Protein AF-A0A848ZM15-F1 (afdb_monomer)

Mean predicted aligned error: 11.1 Å

Nearest PDB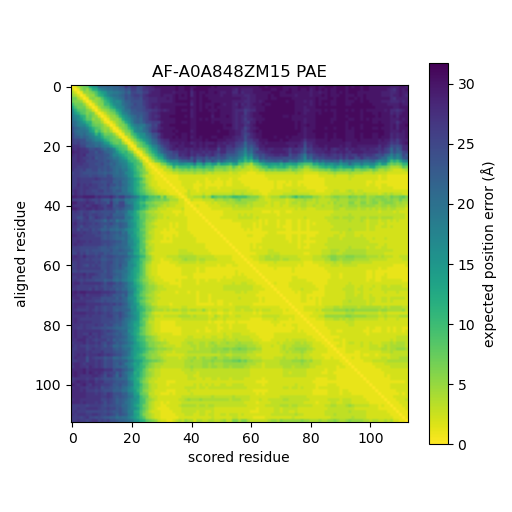 structures (foldseek):
  3tov-assembly2_B  TM=8.675E-01  e=1.131E-04  Veillonella parvula DSM 2008
  2h1h-assembly2_B  TM=7.058E-01  e=2.496E-03  Escherichia coli RS218
  1psw-assembly1_A  TM=7.578E-01  e=4.276E-03  Escherichia coli
  7wg5-assembly1_a  TM=7.656E-01  e=1.978E-01  Arabidopsis thaliana
  7w1b-assembly1_A  TM=4.787E-01  e=3.680E-02  Calotropis gigantea

pLDDT: mean 84.07, std 22.32, range [34.38, 98.62]

Sequence (113 aa):
MVKEHLQDRSAERTLETTHGHLTSKSTPPPHILVIRLSAMGDVAMTIPVLSALVAQHPGIRITVLTRAFFKPLFYGLDNVSVYEADVKNAHKGLRGLWKLYKELKTLNIDMVA

Solvent-accessible surface area (backbone atoms only — not comparable to full-atom values): 7083 Å² total; per-residue (Å²): 141,80,82,90,83,80,88,83,82,91,82,75,98,73,77,91,70,87,80,72,83,75,70,74,78,73,73,75,62,56,26,35,36,36,69,46,81,73,58,69,68,64,53,59,62,44,47,66,55,52,48,56,48,34,71,76,37,76,65,44,36,36,37,35,38,23,43,64,88,56,48,75,79,46,76,89,40,73,58,48,44,74,43,68,50,45,59,85,59,79,29,34,62,72,70,12,43,53,50,49,50,57,59,55,62,72,66,66,64,76,44,80,86

Radius of gyration: 27.73 Å; Cα contacts (8 Å, |Δi|>4): 124; chains: 1; bounding box: 85×41×61 Å

Structure (mmCIF, N/CA/C/O backbone):
data_AF-A0A848ZM15-F1
#
_entry.id   AF-A0A848ZM15-F1
#
loop_
_atom_site.group_PDB
_atom_site.id
_atom_site.type_symbol
_atom_site.label_atom_id
_atom_site.label_alt_id
_atom_site.label_comp_id
_atom_site.label_asym_id
_atom_site.label_entity_id
_atom_site.label_seq_id
_atom_site.pdbx_PDB_ins_code
_atom_site.Cartn_x
_atom_site.Cartn_y
_atom_site.Cartn_z
_atom_site.occupancy
_atom_site.B_iso_or_equiv
_atom_site.auth_seq_id
_atom_site.auth_comp_id
_atom_site.auth_asym_id
_atom_site.auth_atom_id
_atom_site.pdbx_PDB_model_num
ATOM 1 N N . MET A 1 1 ? -69.131 9.335 45.176 1.00 38.88 1 MET A N 1
ATOM 2 C CA . MET A 1 1 ? -68.553 8.418 46.184 1.00 38.88 1 MET A CA 1
ATOM 3 C C . MET A 1 1 ? -67.195 7.998 45.626 1.00 38.88 1 MET A C 1
ATOM 5 O O . MET A 1 1 ? -67.208 7.299 44.634 1.00 38.88 1 MET A O 1
ATOM 9 N N . VAL A 1 2 ? -66.011 8.459 46.037 1.00 38.47 2 VAL A N 1
ATOM 10 C CA . VAL A 1 2 ? -65.488 9.213 47.193 1.00 38.47 2 VAL A CA 1
ATOM 11 C C . VAL A 1 2 ? -64.095 9.756 46.765 1.00 38.47 2 VAL A C 1
ATOM 13 O O . VAL A 1 2 ? -63.342 8.966 46.212 1.00 38.47 2 VAL A O 1
ATOM 16 N N . LYS A 1 3 ? -63.805 11.046 47.064 1.00 35.62 3 LYS A N 1
ATOM 17 C CA . LYS A 1 3 ? -62.500 11.772 47.240 1.00 35.62 3 LYS A CA 1
ATOM 18 C C . LYS A 1 3 ? -61.467 11.732 46.091 1.00 35.62 3 LYS A C 1
ATOM 20 O O . LYS A 1 3 ? -61.059 10.662 45.683 1.00 35.62 3 LYS A O 1
ATOM 25 N N . GLU A 1 4 ? -60.923 12.808 45.514 1.00 40.25 4 GLU A N 1
ATOM 26 C CA . GLU A 1 4 ? -60.580 14.180 45.947 1.00 40.25 4 GLU A CA 1
ATOM 27 C C . GLU A 1 4 ? -59.650 14.271 47.175 1.00 40.25 4 GLU A C 1
ATOM 29 O O . GLU A 1 4 ? -60.121 14.261 48.312 1.00 40.25 4 GLU A O 1
ATOM 34 N N . HIS A 1 5 ? -58.335 14.416 46.942 1.00 37.41 5 HIS A N 1
ATOM 35 C CA . HIS A 1 5 ? -57.478 15.306 47.739 1.00 37.41 5 HIS A CA 1
ATOM 36 C C . HIS A 1 5 ? -56.149 15.654 47.036 1.00 37.41 5 HIS A C 1
ATOM 38 O O . HIS A 1 5 ? -55.280 14.802 46.888 1.00 37.41 5 HIS A O 1
ATOM 44 N N . LEU A 1 6 ? -56.053 16.944 46.676 1.00 42.69 6 LEU A N 1
ATOM 45 C CA . LEU A 1 6 ? -54.879 17.834 46.717 1.00 42.69 6 LEU A CA 1
ATOM 46 C C . LEU A 1 6 ? -53.673 17.461 45.832 1.00 42.69 6 LEU A C 1
ATOM 48 O O . LEU A 1 6 ? -52.923 16.543 46.126 1.00 42.69 6 LEU A O 1
ATOM 52 N N . GLN A 1 7 ? -53.463 18.098 44.672 1.00 47.19 7 GLN A N 1
ATOM 53 C CA . GLN A 1 7 ? -52.919 19.464 44.528 1.00 47.19 7 GLN A CA 1
ATOM 54 C C . GLN A 1 7 ? -51.804 19.782 45.533 1.00 47.19 7 GLN A C 1
ATOM 56 O O . GLN A 1 7 ? -52.091 20.090 46.681 1.00 47.19 7 GLN A O 1
ATOM 61 N N . ASP A 1 8 ? -50.572 19.901 45.038 1.00 39.50 8 ASP A N 1
ATOM 62 C CA . ASP A 1 8 ? -49.958 21.223 45.092 1.00 39.50 8 ASP A CA 1
ATOM 63 C C . ASP A 1 8 ? -49.133 21.499 43.832 1.00 39.50 8 ASP A C 1
ATOM 65 O O . ASP A 1 8 ? -48.348 20.679 43.354 1.00 39.50 8 ASP A O 1
ATOM 69 N N . ARG A 1 9 ? -49.403 22.662 43.249 1.00 53.19 9 ARG A N 1
ATOM 70 C CA . ARG A 1 9 ? -48.636 23.252 42.160 1.00 53.19 9 ARG A CA 1
ATOM 71 C C . ARG A 1 9 ? -47.431 23.933 42.803 1.00 53.19 9 ARG A C 1
ATOM 73 O O . ARG A 1 9 ? -47.528 24.444 43.905 1.00 53.19 9 ARG A O 1
ATOM 80 N N . SER A 1 10 ? -46.400 24.192 42.011 1.00 42.47 10 SER A N 1
ATOM 81 C CA . SER A 1 10 ? -45.472 25.301 42.287 1.00 42.47 10 SER A CA 1
ATOM 82 C C . SER A 1 10 ? -44.392 25.013 43.336 1.00 42.47 10 SER A C 1
ATOM 84 O O . SER A 1 10 ? -44.260 25.724 44.323 1.00 42.47 10 SER A O 1
ATOM 86 N N . ALA A 1 11 ? -43.504 24.070 43.048 1.00 41.25 11 ALA A N 1
ATOM 87 C CA . ALA A 1 11 ? -42.122 24.210 43.487 1.00 41.25 11 ALA A CA 1
ATOM 88 C C . ALA A 1 11 ? -41.205 23.641 42.401 1.00 41.25 11 ALA A C 1
ATOM 90 O O . ALA A 1 11 ? -41.428 22.545 41.906 1.00 41.25 11 ALA A O 1
ATOM 91 N N . GLU A 1 12 ? -40.205 24.428 42.013 1.00 37.62 12 GLU A N 1
ATOM 92 C CA . GLU A 1 12 ? -39.024 23.979 41.260 1.00 37.62 12 GLU A CA 1
ATOM 93 C C . GLU A 1 12 ? -39.166 23.857 39.740 1.00 37.62 12 GLU A C 1
ATOM 95 O O . GLU A 1 12 ? -38.608 23.004 39.055 1.00 37.62 12 GLU A O 1
ATOM 100 N N . ARG A 1 13 ? -39.733 24.921 39.178 1.00 41.34 13 ARG A N 1
ATOM 101 C CA . ARG A 1 13 ? -39.166 25.546 37.981 1.00 41.34 13 ARG A CA 1
ATOM 102 C C . ARG A 1 13 ? -37.794 26.152 38.327 1.00 41.34 13 ARG A C 1
ATOM 104 O O . ARG A 1 13 ? -37.698 27.365 38.411 1.00 41.34 13 ARG A O 1
ATOM 111 N N . THR A 1 14 ? -36.771 25.340 38.603 1.00 41.81 14 THR A N 1
ATOM 112 C CA . THR A 1 14 ? -35.338 25.720 38.631 1.00 41.81 14 THR A CA 1
ATOM 113 C C . THR A 1 14 ? -34.498 24.448 38.732 1.00 41.81 14 THR A C 1
ATOM 115 O O . THR A 1 14 ? -34.109 24.082 39.824 1.00 41.81 14 THR A O 1
ATOM 118 N N . LEU A 1 15 ? -34.225 23.776 37.612 1.00 37.78 15 LEU A N 1
ATOM 119 C CA . LEU A 1 15 ? -32.983 23.021 37.394 1.00 37.78 15 LEU A CA 1
ATOM 120 C C . LEU A 1 15 ? -32.738 22.961 35.878 1.00 37.78 15 LEU A C 1
ATOM 122 O O . LEU A 1 15 ? -32.825 21.925 35.225 1.00 37.78 15 LEU A O 1
ATOM 126 N N . GLU A 1 16 ? -32.425 24.123 35.301 1.00 42.84 16 GLU A N 1
ATOM 127 C CA . GLU A 1 16 ? -31.406 24.146 34.257 1.00 42.84 16 GLU A CA 1
ATOM 128 C C . GLU A 1 16 ? -30.121 23.614 34.887 1.00 42.84 16 GLU A C 1
ATOM 130 O O . GLU A 1 16 ? -29.506 24.297 35.697 1.00 42.84 16 GLU A O 1
ATOM 135 N N . THR A 1 17 ? -29.703 22.402 34.542 1.00 34.38 17 THR A N 1
ATOM 136 C CA . THR A 1 17 ? -28.284 22.032 34.537 1.00 34.38 17 THR A CA 1
ATOM 137 C C . THR A 1 17 ? -28.106 20.889 33.546 1.00 34.38 17 THR A C 1
ATOM 139 O O . THR A 1 17 ? -28.271 19.717 33.864 1.00 34.38 17 THR A O 1
ATOM 142 N N . THR A 1 18 ? -27.821 21.267 32.300 1.00 44.56 18 THR A N 1
ATOM 143 C CA . THR A 1 18 ? -26.801 20.631 31.457 1.00 44.56 18 THR A CA 1
ATOM 144 C C . THR A 1 18 ? -26.477 19.170 31.796 1.00 44.56 18 THR A C 1
ATOM 146 O O . THR A 1 18 ? -25.569 18.882 32.577 1.00 44.56 18 THR A O 1
ATOM 149 N N . HIS A 1 19 ? -27.146 18.222 31.150 1.00 44.19 19 HIS A N 1
ATOM 150 C CA . HIS A 1 19 ? -26.527 16.924 30.892 1.00 44.19 19 HIS A CA 1
ATOM 151 C C . HIS A 1 19 ? -26.069 16.928 29.449 1.00 44.19 19 HIS A C 1
ATOM 153 O O . HIS A 1 19 ? -26.844 16.779 28.507 1.00 44.19 19 HIS A O 1
ATOM 159 N N . GLY A 1 20 ? -24.783 17.265 29.325 1.00 41.72 20 GLY A N 1
ATOM 160 C CA . GLY A 1 20 ? -24.074 17.425 28.079 1.00 41.72 20 GLY A CA 1
ATOM 161 C C . GLY A 1 20 ? -24.320 16.240 27.167 1.00 41.72 20 GLY A C 1
ATOM 162 O O . GLY A 1 20 ? -24.145 15.080 27.539 1.00 41.72 20 GLY A O 1
ATOM 163 N N . HIS A 1 21 ? -24.688 16.570 25.939 1.00 46.06 21 HIS A N 1
ATOM 164 C CA . HIS A 1 21 ? -24.481 15.708 24.801 1.00 46.06 21 HIS A CA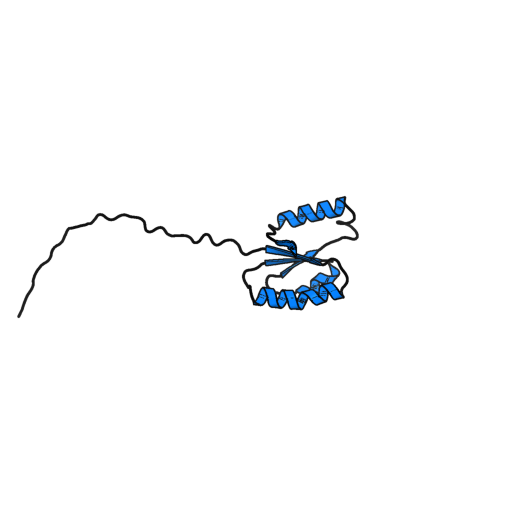 1
ATOM 165 C C . HIS A 1 21 ? -22.967 15.461 24.701 1.00 46.06 21 HIS A C 1
ATOM 167 O O . HIS A 1 21 ? -22.232 16.228 24.077 1.00 46.06 21 HIS A O 1
ATOM 173 N N . LEU A 1 22 ? -22.482 14.426 25.393 1.00 53.06 22 LEU A N 1
ATOM 174 C CA . LEU A 1 22 ? -21.192 13.811 25.128 1.00 53.06 22 LEU A CA 1
ATOM 175 C C . LEU A 1 22 ? -21.297 13.254 23.712 1.00 53.06 22 LEU A C 1
ATOM 177 O O . LEU A 1 22 ? -21.652 12.097 23.497 1.00 53.06 22 LEU A O 1
ATOM 181 N N . THR A 1 23 ? -21.024 14.109 22.728 1.00 51.50 23 THR A N 1
ATOM 182 C CA . THR A 1 23 ? -20.566 13.630 21.435 1.00 51.50 23 THR A CA 1
ATOM 183 C C . THR A 1 23 ? -19.310 12.834 21.752 1.00 51.50 23 THR A C 1
ATOM 185 O O . THR A 1 23 ? -18.251 13.379 22.056 1.00 51.50 23 THR A O 1
ATOM 188 N N . SER A 1 24 ? -19.459 11.511 21.803 1.00 54.25 24 SER A N 1
ATOM 189 C CA . SER A 1 24 ? -18.349 10.596 21.608 1.00 54.25 24 SER A CA 1
ATOM 190 C C . SER A 1 24 ? -17.635 11.116 20.369 1.00 54.25 24 SER A C 1
ATOM 192 O O . SER A 1 24 ? -18.169 11.042 19.261 1.00 54.25 24 SER A O 1
ATOM 194 N N . LYS A 1 25 ? -16.492 11.777 20.560 1.00 48.28 25 LYS A N 1
ATOM 195 C CA . LYS A 1 25 ? -15.640 12.192 19.457 1.00 48.28 25 LYS A CA 1
ATOM 196 C C . LYS A 1 25 ? -15.165 10.885 18.840 1.00 48.28 25 LYS A C 1
ATOM 198 O O . LYS A 1 25 ? -14.210 10.294 19.333 1.00 48.28 25 LYS A O 1
ATOM 203 N N . SER A 1 26 ? -15.893 10.383 17.844 1.00 68.75 26 SER A N 1
ATOM 204 C CA . SER A 1 26 ? -15.553 9.135 17.178 1.00 68.75 26 SER A CA 1
ATOM 205 C C . SER A 1 26 ? -14.208 9.357 16.505 1.00 68.75 26 SER A C 1
ATOM 207 O O . SER A 1 26 ? -14.118 10.102 15.525 1.00 68.75 26 SER A O 1
ATOM 209 N N . THR A 1 27 ? -13.146 8.788 17.072 1.00 76.69 27 THR A N 1
ATOM 210 C CA . THR A 1 27 ? -11.832 8.799 16.435 1.00 76.69 27 THR A CA 1
ATOM 211 C C . THR A 1 27 ? -12.002 8.213 15.034 1.00 76.69 27 THR A C 1
ATOM 213 O O . THR A 1 27 ? -12.653 7.170 14.903 1.00 76.69 27 THR A O 1
ATOM 216 N N . PRO A 1 28 ? -11.498 8.884 13.983 1.00 83.62 28 PRO A N 1
ATOM 217 C CA . PRO A 1 28 ? -11.601 8.354 12.637 1.00 83.62 28 PRO A CA 1
ATOM 218 C C . PRO A 1 28 ? -10.965 6.962 12.587 1.00 83.62 28 PRO A C 1
ATOM 220 O O . PRO A 1 28 ? -10.027 6.688 13.343 1.00 83.62 28 PRO A O 1
ATOM 223 N N . PRO A 1 29 ? -11.462 6.069 11.722 1.00 90.12 29 PRO A N 1
ATOM 224 C CA . PRO A 1 29 ? -10.965 4.712 11.724 1.00 90.12 29 PRO A CA 1
ATOM 225 C C . PRO A 1 29 ? -9.479 4.648 11.329 1.00 90.12 29 PRO A C 1
ATOM 227 O O . PRO A 1 29 ? -9.095 5.347 10.378 1.00 90.12 29 PRO A O 1
ATOM 230 N N . PRO A 1 30 ? -8.662 3.817 12.011 1.00 95.19 30 PRO A N 1
ATOM 231 C CA . PRO A 1 30 ? -7.224 3.742 11.771 1.00 95.19 30 PRO A CA 1
ATOM 232 C C . PRO A 1 30 ? -6.882 3.424 10.316 1.00 95.19 30 PRO A C 1
ATOM 234 O O . PRO A 1 30 ? -7.525 2.579 9.683 1.00 95.19 30 PRO A O 1
ATOM 237 N N . HIS A 1 31 ? -5.840 4.072 9.803 1.00 97.69 31 HIS A N 1
ATOM 238 C CA . HIS A 1 31 ? -5.324 3.877 8.457 1.00 97.69 31 HIS A CA 1
ATOM 239 C C . HIS A 1 31 ? -3.930 3.252 8.473 1.00 97.69 31 HIS A C 1
ATOM 241 O O . HIS A 1 31 ? -2.956 3.863 8.918 1.00 97.69 31 HIS A O 1
ATOM 247 N N . ILE A 1 32 ? -3.831 2.040 7.933 1.00 98.25 32 ILE A N 1
ATOM 248 C CA . ILE A 1 32 ? -2.599 1.255 7.902 1.00 98.25 32 ILE A CA 1
ATOM 249 C C . ILE A 1 32 ? -2.014 1.266 6.489 1.00 98.25 32 ILE A C 1
ATOM 251 O O . ILE A 1 32 ? -2.696 0.938 5.516 1.00 98.25 32 ILE A O 1
ATOM 255 N N . LEU A 1 33 ? -0.731 1.599 6.377 1.00 98.62 33 LEU A N 1
ATOM 256 C CA . LEU A 1 33 ? 0.057 1.388 5.169 1.00 98.62 33 LEU A CA 1
ATOM 257 C C . LEU A 1 33 ? 0.759 0.032 5.251 1.00 98.62 33 LEU A C 1
ATOM 259 O O . LEU A 1 33 ? 1.584 -0.179 6.134 1.00 98.62 33 LEU A O 1
ATOM 263 N N . VAL A 1 34 ? 0.489 -0.853 4.297 1.00 98.31 34 VAL A N 1
ATOM 264 C CA . VAL A 1 34 ? 1.194 -2.134 4.154 1.00 98.31 34 VAL A CA 1
ATOM 265 C C . VAL A 1 34 ? 2.157 -2.032 2.984 1.00 98.31 34 VAL A C 1
ATOM 267 O O . VAL A 1 34 ? 1.734 -1.840 1.844 1.00 98.31 34 VAL A O 1
ATOM 270 N N . ILE A 1 35 ? 3.456 -2.175 3.234 1.00 97.75 35 ILE A N 1
ATOM 271 C CA . ILE A 1 35 ? 4.468 -2.066 2.178 1.00 97.75 35 ILE A CA 1
ATOM 272 C C . ILE A 1 35 ? 4.808 -3.457 1.644 1.00 97.75 35 ILE A C 1
ATOM 274 O O . ILE A 1 35 ? 5.251 -4.341 2.379 1.00 97.75 35 ILE A O 1
ATOM 278 N N . ARG A 1 36 ? 4.621 -3.675 0.337 1.00 97.19 36 ARG A N 1
ATOM 279 C CA . ARG A 1 36 ? 4.981 -4.937 -0.327 1.00 97.19 36 ARG A CA 1
ATOM 280 C C . ARG A 1 36 ? 5.490 -4.693 -1.744 1.00 97.19 36 ARG A C 1
ATOM 282 O O . ARG A 1 36 ? 4.755 -4.768 -2.725 1.00 97.19 36 ARG A O 1
ATOM 289 N N . LEU A 1 37 ? 6.784 -4.398 -1.846 1.00 93.81 37 LEU A N 1
ATOM 290 C CA . LEU A 1 37 ? 7.481 -4.097 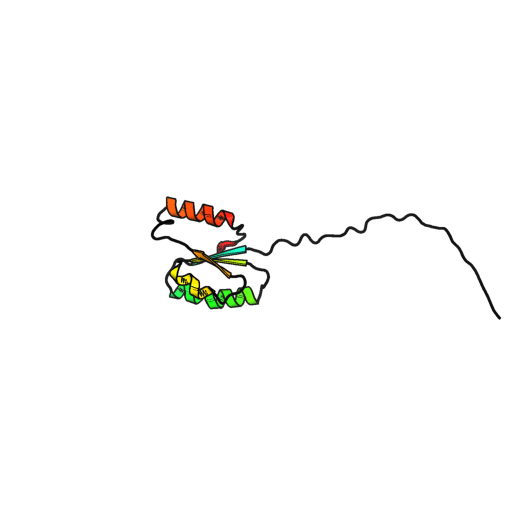-3.108 1.00 93.81 37 LEU A CA 1
ATOM 291 C C . LEU A 1 37 ? 8.280 -5.285 -3.672 1.00 93.81 37 LEU A C 1
ATOM 293 O O . LEU A 1 37 ? 9.031 -5.115 -4.634 1.00 93.81 37 LEU A O 1
ATOM 297 N N . SER A 1 38 ? 8.138 -6.465 -3.068 1.00 90.50 38 SER A N 1
ATOM 298 C CA . SER A 1 38 ? 8.940 -7.656 -3.347 1.00 90.50 38 SER A CA 1
ATOM 299 C C . SER A 1 38 ? 8.344 -8.537 -4.462 1.00 90.50 38 SER A C 1
ATOM 301 O O . SER A 1 38 ? 7.679 -8.045 -5.381 1.00 90.50 38 SER A O 1
ATOM 303 N N . ALA A 1 39 ? 8.675 -9.832 -4.456 1.00 93.44 39 ALA A N 1
ATOM 304 C CA . ALA A 1 39 ? 8.269 -10.781 -5.484 1.00 93.44 39 ALA A CA 1
ATOM 305 C C . ALA A 1 39 ? 6.771 -11.124 -5.398 1.00 93.44 39 ALA A C 1
ATOM 307 O O . ALA A 1 39 ? 6.124 -10.923 -4.374 1.00 93.44 39 ALA A O 1
ATOM 308 N N . MET A 1 40 ? 6.227 -11.697 -6.478 1.00 92.94 40 MET A N 1
ATOM 309 C CA . MET A 1 40 ? 4.805 -12.060 -6.562 1.00 92.94 40 MET A CA 1
ATOM 310 C C . MET A 1 40 ? 4.355 -12.974 -5.415 1.00 92.94 40 MET A C 1
ATOM 312 O O . MET A 1 40 ? 3.259 -12.782 -4.904 1.00 92.94 40 MET A O 1
ATOM 316 N N . GL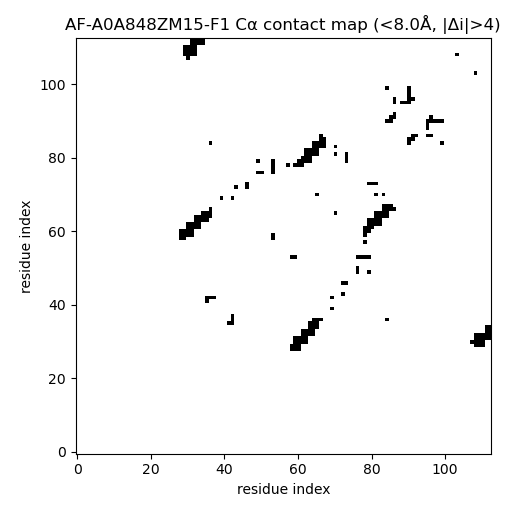Y A 1 41 ? 5.195 -13.931 -4.995 1.00 93.50 41 GLY A N 1
ATOM 317 C CA . GLY A 1 41 ? 4.878 -14.853 -3.899 1.00 93.50 41 GLY A CA 1
ATOM 318 C C . GLY A 1 41 ? 4.572 -14.120 -2.594 1.00 93.50 41 GLY A C 1
ATOM 319 O O . GLY A 1 41 ? 3.531 -14.355 -1.993 1.00 93.50 41 GLY A O 1
ATOM 320 N N . ASP A 1 42 ? 5.409 -13.155 -2.211 1.00 94.75 42 ASP A N 1
ATOM 321 C CA . ASP A 1 42 ? 5.195 -12.363 -0.996 1.00 94.75 42 ASP A CA 1
ATOM 322 C C . ASP A 1 42 ? 3.924 -11.523 -1.067 1.00 94.75 42 ASP A C 1
ATOM 324 O O . ASP A 1 42 ? 3.223 -11.390 -0.070 1.00 94.75 42 ASP A O 1
ATOM 328 N N . VAL A 1 43 ? 3.623 -10.955 -2.238 1.00 95.94 43 VAL A N 1
ATOM 329 C CA . VAL A 1 43 ? 2.403 -10.166 -2.447 1.00 95.94 43 VAL A CA 1
ATOM 330 C C . VAL A 1 43 ? 1.165 -11.060 -2.390 1.00 95.94 43 VAL A C 1
ATOM 332 O O . VAL A 1 43 ? 0.174 -10.698 -1.770 1.00 95.94 43 VAL A O 1
ATOM 335 N N . ALA A 1 44 ? 1.218 -12.252 -2.982 1.00 95.88 44 ALA A N 1
ATOM 336 C CA . ALA A 1 44 ? 0.116 -13.205 -2.923 1.00 95.88 44 ALA A CA 1
ATOM 337 C C . ALA A 1 44 ? -0.127 -13.707 -1.489 1.00 95.88 44 ALA A C 1
ATOM 339 O O . ALA A 1 44 ? -1.276 -13.851 -1.075 1.00 95.88 44 ALA A O 1
ATOM 340 N N . MET A 1 45 ? 0.938 -13.910 -0.706 1.00 96.44 45 MET A N 1
ATOM 341 C CA . MET A 1 45 ? 0.835 -14.339 0.692 1.00 96.44 45 MET A CA 1
ATOM 342 C C . MET A 1 45 ? 0.180 -13.290 1.604 1.00 96.44 45 MET A C 1
ATOM 344 O O . MET A 1 45 ? -0.363 -13.667 2.642 1.00 96.44 45 MET A O 1
ATOM 348 N N . THR A 1 46 ? 0.175 -11.997 1.246 1.00 97.19 46 THR A N 1
ATOM 349 C CA . THR A 1 46 ? -0.520 -10.986 2.063 1.00 97.19 46 THR A CA 1
ATOM 350 C C . THR A 1 46 ? -2.033 -11.001 1.871 1.00 97.19 46 THR A C 1
ATOM 352 O O . THR A 1 46 ? -2.745 -10.634 2.799 1.00 97.19 46 THR A O 1
ATOM 355 N N . ILE A 1 47 ? -2.549 -11.455 0.727 1.00 97.56 47 ILE A N 1
ATOM 356 C CA . ILE A 1 47 ? -3.990 -11.452 0.424 1.00 97.56 47 ILE A CA 1
ATOM 357 C C . ILE A 1 47 ? -4.843 -12.144 1.504 1.00 97.56 47 ILE A C 1
ATOM 359 O O . ILE A 1 47 ? -5.753 -11.491 2.020 1.00 97.56 47 ILE A O 1
ATOM 363 N N . PRO A 1 48 ? -4.574 -13.404 1.914 1.00 97.81 48 PRO A N 1
ATOM 364 C CA . PRO A 1 48 ? -5.376 -14.056 2.952 1.00 97.81 48 PRO A CA 1
ATOM 365 C C . PRO A 1 48 ? -5.276 -13.346 4.309 1.00 97.81 48 PRO A C 1
ATOM 367 O O . PRO A 1 48 ? -6.265 -13.271 5.036 1.00 97.81 48 PRO A O 1
ATOM 370 N N . VAL A 1 49 ? -4.112 -12.773 4.634 1.00 97.56 49 VAL A N 1
ATOM 371 C CA . VAL A 1 49 ? -3.908 -12.020 5.880 1.00 97.56 49 VAL A CA 1
ATOM 372 C C . VAL A 1 49 ? -4.748 -10.746 5.883 1.00 97.56 49 VAL A C 1
ATOM 374 O O . VAL A 1 49 ? -5.459 -10.481 6.849 1.00 97.56 49 VAL A O 1
ATOM 377 N N . LEU A 1 50 ? -4.708 -9.974 4.795 1.00 98.06 50 LEU A N 1
ATOM 378 C CA . LEU A 1 50 ? -5.484 -8.741 4.675 1.00 98.06 50 LEU A CA 1
ATOM 379 C C . LEU A 1 50 ? -6.985 -9.022 4.653 1.00 98.06 50 LEU A C 1
ATOM 381 O O . LEU A 1 50 ? -7.728 -8.313 5.320 1.00 98.06 50 LEU A O 1
ATOM 385 N N . SER A 1 51 ? -7.416 -10.076 3.956 1.00 97.88 51 SER A N 1
ATOM 386 C CA . SER A 1 51 ? -8.816 -10.509 3.927 1.00 97.88 51 SER A CA 1
ATOM 387 C C . SER A 1 51 ? -9.346 -10.822 5.328 1.00 97.88 51 SER A C 1
ATOM 389 O O . SER A 1 51 ? -10.367 -10.273 5.741 1.00 97.88 51 SER A O 1
ATOM 391 N N . ALA A 1 52 ? -8.618 -11.634 6.100 1.00 97.88 52 ALA A N 1
ATOM 392 C CA . ALA A 1 52 ? -9.003 -11.954 7.470 1.00 97.88 52 ALA A CA 1
ATOM 393 C C . ALA A 1 52 ? -8.985 -10.717 8.382 1.00 97.88 52 ALA A C 1
ATOM 395 O O . ALA A 1 52 ? -9.827 -10.602 9.273 1.00 97.88 52 ALA A O 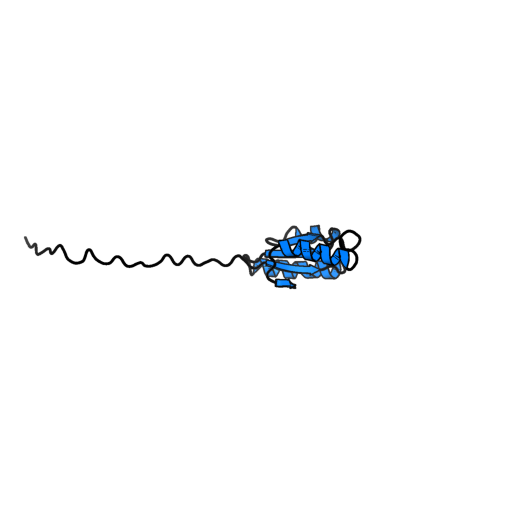1
ATOM 396 N N . LEU A 1 53 ? -8.041 -9.797 8.167 1.00 97.12 53 LEU A N 1
ATOM 397 C CA . LEU A 1 53 ? -7.899 -8.586 8.968 1.00 97.12 53 LEU A CA 1
ATOM 398 C C . LEU A 1 53 ? -9.076 -7.620 8.759 1.00 97.12 53 LEU A C 1
ATOM 400 O O . LEU A 1 53 ? -9.661 -7.163 9.740 1.00 97.12 53 LEU A O 1
ATOM 404 N N . VAL A 1 54 ? -9.461 -7.341 7.509 1.00 96.81 54 VAL A N 1
ATOM 405 C CA . VAL A 1 54 ? -10.593 -6.439 7.220 1.00 96.81 54 VAL A CA 1
ATOM 406 C C . VAL A 1 54 ? -11.941 -7.058 7.589 1.00 96.81 54 VAL A C 1
ATOM 408 O O . VAL A 1 54 ? -12.843 -6.333 8.001 1.00 96.81 54 VAL A O 1
ATOM 411 N N . ALA A 1 55 ? -12.062 -8.389 7.536 1.00 96.62 55 ALA A N 1
ATOM 412 C CA . ALA A 1 55 ? -13.247 -9.096 8.018 1.00 96.62 55 ALA A CA 1
ATOM 413 C C . ALA A 1 55 ? -13.410 -8.996 9.548 1.00 96.62 55 ALA A C 1
ATOM 415 O O . ALA A 1 55 ? -14.522 -8.827 10.042 1.00 96.62 55 ALA A O 1
ATOM 416 N N . GLN A 1 56 ? -12.309 -9.077 10.305 1.00 97.00 56 GLN A N 1
ATOM 417 C CA . GLN A 1 56 ? -12.322 -8.975 11.773 1.00 97.00 56 GLN A CA 1
ATOM 418 C C . GLN A 1 56 ? -12.439 -7.534 12.276 1.00 97.00 56 GLN A C 1
ATOM 420 O O . GLN A 1 56 ? -12.974 -7.296 13.359 1.00 97.00 56 GLN A O 1
ATOM 425 N N . HIS A 1 57 ? -11.963 -6.566 11.492 1.00 96.25 57 HIS A N 1
ATOM 426 C CA . HIS A 1 57 ? -11.988 -5.155 11.857 1.00 96.25 57 HIS A CA 1
ATOM 427 C C . HIS A 1 57 ? -12.575 -4.295 10.728 1.00 96.25 57 HIS A C 1
ATOM 429 O O . HIS A 1 57 ? -11.837 -3.554 10.082 1.00 96.25 57 HIS A O 1
ATOM 435 N N . PRO A 1 58 ? -13.905 -4.295 10.521 1.00 93.94 58 PRO A N 1
ATOM 436 C CA . PRO A 1 58 ? -14.538 -3.580 9.406 1.00 93.94 58 PRO A CA 1
ATOM 437 C C . PRO A 1 58 ? -14.322 -2.060 9.399 1.00 93.94 58 PRO A C 1
ATOM 439 O O . PRO A 1 58 ? -14.595 -1.404 8.399 1.00 93.94 58 PRO A O 1
ATOM 442 N N . GLY A 1 59 ? -13.869 -1.482 10.515 1.00 94.62 59 GLY A N 1
ATOM 443 C CA . GLY A 1 59 ? -13.559 -0.060 10.605 1.00 94.62 59 GLY A CA 1
ATOM 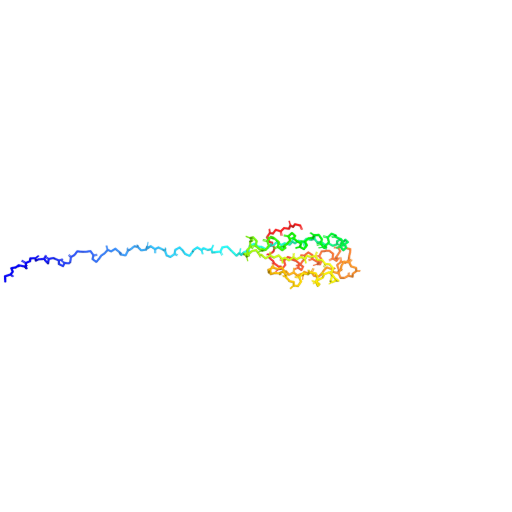444 C C . GLY A 1 59 ? -12.214 0.319 9.987 1.00 94.62 59 GLY A C 1
ATOM 445 O O . GLY A 1 59 ? -12.071 1.447 9.538 1.00 94.62 59 GLY A O 1
ATOM 446 N N . ILE A 1 60 ? -11.213 -0.565 9.952 1.00 95.88 60 ILE A N 1
ATOM 447 C CA . ILE A 1 60 ? -9.868 -0.152 9.520 1.00 95.88 60 ILE A CA 1
ATOM 448 C C . ILE A 1 60 ? -9.830 0.131 8.021 1.00 95.88 60 ILE A C 1
ATOM 450 O O . ILE A 1 60 ? -10.531 -0.501 7.236 1.00 95.88 60 ILE A O 1
ATOM 454 N N . ARG A 1 61 ? -8.939 1.035 7.618 1.00 97.56 61 ARG A N 1
ATOM 455 C CA . ARG A 1 61 ? -8.596 1.259 6.212 1.00 97.56 61 ARG A CA 1
ATOM 456 C C . ARG A 1 61 ? -7.177 0.786 5.962 1.00 97.56 61 ARG A C 1
ATOM 458 O O . ARG A 1 61 ? -6.286 1.047 6.771 1.00 97.56 61 ARG A O 1
ATOM 465 N N . ILE A 1 62 ? -6.952 0.138 4.827 1.00 98.44 62 ILE A N 1
ATOM 466 C CA . ILE A 1 62 ? -5.632 -0.342 4.426 1.00 98.44 62 ILE A CA 1
ATOM 467 C C . ILE A 1 62 ? -5.270 0.254 3.070 1.00 98.44 62 ILE A C 1
ATOM 469 O O . ILE A 1 62 ? -6.033 0.169 2.108 1.00 98.44 62 ILE A O 1
ATOM 473 N N . THR A 1 63 ? -4.072 0.822 2.980 1.00 98.56 63 THR A N 1
ATOM 474 C CA . THR A 1 63 ? -3.423 1.126 1.704 1.00 98.56 63 THR A CA 1
ATOM 475 C C . THR A 1 63 ? -2.246 0.180 1.526 1.00 98.56 63 THR A C 1
ATOM 477 O O . THR A 1 63 ? -1.309 0.188 2.319 1.00 98.56 63 THR A O 1
ATOM 480 N N . VAL A 1 64 ? -2.264 -0.629 0.473 1.00 98.44 64 VAL A N 1
ATOM 481 C CA . VAL A 1 64 ? -1.144 -1.492 0.101 1.00 98.44 64 VAL A CA 1
ATOM 482 C C . VAL A 1 64 ? -0.259 -0.755 -0.892 1.00 98.44 64 VAL A C 1
ATOM 484 O O . VAL A 1 64 ? -0.673 -0.458 -2.011 1.00 98.44 64 VAL A O 1
ATOM 487 N N . LEU A 1 65 ? 0.981 -0.483 -0.503 1.00 98.50 65 LEU A N 1
ATOM 488 C CA . LEU A 1 65 ? 2.005 0.056 -1.385 1.00 98.50 65 LEU A CA 1
ATOM 489 C C . LEU A 1 65 ? 2.682 -1.092 -2.137 1.00 98.50 65 LEU A C 1
ATOM 491 O O . LEU A 1 65 ? 3.507 -1.817 -1.573 1.00 98.50 65 LEU A O 1
ATOM 495 N N . THR A 1 66 ? 2.351 -1.253 -3.416 1.00 97.94 66 THR A N 1
ATOM 496 C CA . THR A 1 66 ? 2.920 -2.309 -4.263 1.00 97.94 66 THR A CA 1
ATOM 497 C C . THR A 1 66 ? 3.073 -1.867 -5.719 1.00 97.94 66 THR A C 1
ATOM 499 O O . THR A 1 66 ? 2.701 -0.761 -6.099 1.00 97.94 66 THR A O 1
ATOM 502 N N . ARG A 1 67 ? 3.665 -2.711 -6.565 1.00 96.81 67 ARG A N 1
ATOM 503 C CA . ARG A 1 67 ? 3.826 -2.427 -7.999 1.00 96.81 67 ARG A CA 1
ATOM 504 C C . ARG A 1 67 ? 2.468 -2.521 -8.701 1.00 96.81 67 ARG A C 1
ATOM 506 O O . ARG A 1 67 ? 1.717 -3.452 -8.433 1.00 96.81 67 ARG A O 1
ATOM 513 N N . ALA A 1 68 ? 2.210 -1.635 -9.667 1.00 95.75 68 ALA A N 1
ATOM 514 C CA . ALA A 1 68 ? 0.941 -1.560 -10.409 1.00 95.75 68 ALA A CA 1
ATOM 515 C C . ALA A 1 68 ? 0.448 -2.915 -10.953 1.00 95.75 68 ALA A C 1
ATOM 517 O O . ALA A 1 68 ? -0.737 -3.225 -10.883 1.00 95.75 68 ALA A O 1
ATOM 518 N N . PHE A 1 69 ? 1.376 -3.761 -11.409 1.00 95.62 69 PHE A N 1
ATOM 519 C CA . PHE A 1 69 ? 1.092 -5.115 -11.893 1.00 95.62 69 PHE A CA 1
ATOM 520 C C . PHE A 1 69 ? 0.325 -5.997 -10.888 1.00 95.62 69 PHE A C 1
ATOM 522 O O . PHE A 1 69 ? -0.447 -6.854 -11.299 1.00 95.62 69 PHE A O 1
ATOM 529 N N . PHE A 1 70 ? 0.511 -5.789 -9.582 1.00 96.44 70 PHE A N 1
ATOM 530 C CA . PHE A 1 70 ? -0.133 -6.590 -8.541 1.00 96.44 70 PHE A CA 1
ATOM 531 C C . PHE A 1 70 ? -1.473 -6.029 -8.062 1.00 96.44 70 PHE A C 1
ATOM 533 O O . PHE A 1 70 ? -2.176 -6.706 -7.318 1.00 96.44 70 PHE A O 1
ATOM 540 N N . LYS A 1 71 ? -1.860 -4.823 -8.492 1.00 96.81 71 LYS A N 1
ATOM 541 C CA . LYS A 1 71 ? -3.126 -4.185 -8.105 1.00 96.81 71 LYS A CA 1
ATOM 542 C C . LYS A 1 71 ? -4.360 -5.085 -8.289 1.00 96.81 71 LYS A C 1
ATOM 544 O O . LYS A 1 71 ? -5.180 -5.103 -7.372 1.00 96.81 71 LYS A O 1
ATOM 549 N N . PRO A 1 72 ? -4.495 -5.870 -9.381 1.00 96.75 72 PRO A N 1
ATOM 550 C CA . PRO A 1 72 ? -5.663 -6.731 -9.563 1.00 96.75 72 PRO A CA 1
ATOM 551 C C . PRO A 1 72 ? -5.843 -7.806 -8.485 1.00 96.75 72 PRO A C 1
ATOM 553 O O . PRO A 1 72 ? -6.960 -8.270 -8.286 1.00 96.75 72 PRO A O 1
ATOM 556 N N . LEU A 1 73 ? -4.782 -8.174 -7.753 1.00 96.62 73 LEU A N 1
ATOM 557 C CA . LEU A 1 73 ? -4.865 -9.167 -6.676 1.00 96.62 73 LEU A CA 1
ATOM 558 C C . LEU A 1 73 ? -5.727 -8.699 -5.489 1.00 96.62 73 LEU A C 1
ATOM 560 O O . LEU A 1 73 ? -6.147 -9.528 -4.689 1.00 96.62 73 LEU A O 1
ATOM 564 N N . PHE A 1 74 ? -6.004 -7.394 -5.377 1.00 97.25 74 PHE A N 1
ATOM 565 C CA . PHE A 1 74 ? -6.698 -6.793 -4.233 1.00 97.25 74 PHE A CA 1
ATOM 566 C C . PHE A 1 74 ? -8.158 -6.395 -4.520 1.00 97.25 74 PHE A C 1
ATOM 568 O O . PHE A 1 74 ? -8.832 -5.926 -3.611 1.00 97.25 74 PHE A O 1
ATOM 575 N N . TYR A 1 75 ? -8.679 -6.573 -5.744 1.00 94.69 75 TYR A N 1
ATOM 576 C CA . TYR A 1 75 ? -10.003 -6.050 -6.142 1.00 94.69 75 TYR A CA 1
ATOM 577 C C . TYR A 1 75 ? -11.207 -6.608 -5.367 1.00 94.69 75 TYR A C 1
ATOM 579 O O . TYR A 1 75 ? -12.268 -5.995 -5.401 1.00 94.69 75 TYR A O 1
ATOM 587 N N . GLY A 1 76 ? -11.062 -7.741 -4.680 1.00 93.94 76 GLY A N 1
ATOM 588 C CA . GLY A 1 76 ? -12.131 -8.346 -3.877 1.00 93.94 76 GLY A CA 1
ATOM 589 C C . GLY A 1 76 ? -12.068 -8.032 -2.381 1.00 93.94 76 GLY A C 1
ATOM 590 O O . GLY A 1 76 ? -12.798 -8.659 -1.621 1.00 93.94 76 GLY A O 1
ATOM 591 N N . LEU A 1 77 ? -11.164 -7.152 -1.939 1.00 96.56 77 LEU A N 1
ATOM 592 C CA . LEU A 1 77 ? -10.978 -6.856 -0.519 1.00 96.56 77 LEU A CA 1
ATOM 593 C C . LEU A 1 77 ? -11.613 -5.516 -0.150 1.00 96.56 77 LEU A C 1
ATOM 595 O O . LEU A 1 77 ? -11.143 -4.456 -0.569 1.00 96.56 77 LEU A O 1
ATOM 599 N N . ASP A 1 78 ? -12.641 -5.569 0.692 1.00 94.44 78 ASP A N 1
ATOM 600 C CA . ASP A 1 78 ? -13.256 -4.373 1.261 1.00 94.44 78 ASP A CA 1
ATOM 601 C C . ASP A 1 78 ? -12.255 -3.605 2.127 1.00 94.44 78 ASP A C 1
ATOM 603 O O . ASP A 1 78 ? -11.408 -4.187 2.805 1.00 94.44 78 ASP A O 1
ATOM 607 N N . ASN A 1 79 ? -12.349 -2.275 2.111 1.00 96.00 79 ASN A N 1
ATOM 608 C CA . ASN A 1 79 ? -11.480 -1.368 2.870 1.00 96.00 79 ASN A CA 1
ATOM 609 C C . ASN A 1 79 ? -9.972 -1.477 2.563 1.00 96.00 79 ASN A C 1
ATOM 611 O O . ASN A 1 79 ? -9.155 -0.889 3.280 1.00 96.00 79 ASN A O 1
ATOM 615 N N . VAL A 1 80 ? -9.595 -2.169 1.483 1.00 98.00 80 VAL A N 1
ATOM 616 C CA . VAL A 1 80 ? -8.221 -2.238 0.982 1.00 98.00 80 VAL A CA 1
ATOM 617 C C . VAL A 1 80 ? -8.115 -1.464 -0.326 1.00 98.00 80 VAL A C 1
ATOM 619 O O . VAL A 1 80 ? -8.839 -1.701 -1.288 1.00 98.00 80 VAL A O 1
ATOM 622 N N . SER A 1 81 ? -7.164 -0.542 -0.381 1.00 97.81 81 SER A N 1
ATOM 623 C CA . SER A 1 81 ? -6.799 0.194 -1.589 1.00 97.81 81 SER A CA 1
ATOM 624 C C . SER A 1 81 ? -5.335 -0.054 -1.936 1.00 97.81 81 SER A C 1
ATOM 626 O O . SER A 1 81 ? -4.549 -0.477 -1.091 1.00 97.81 81 SER A O 1
ATOM 628 N N . VAL A 1 82 ? -4.951 0.194 -3.188 1.00 98.19 82 VAL A N 1
ATOM 629 C CA . VAL A 1 82 ? -3.570 0.018 -3.653 1.00 98.19 82 VAL A CA 1
ATOM 630 C C . VAL A 1 82 ? -2.987 1.367 -4.042 1.00 98.19 82 VAL A C 1
ATOM 632 O O . VAL A 1 82 ? -3.553 2.067 -4.883 1.00 98.19 82 VAL A O 1
ATOM 635 N N . TYR A 1 83 ? -1.826 1.690 -3.475 1.00 98.31 83 TYR A N 1
ATOM 636 C CA . TYR A 1 83 ? -0.974 2.777 -3.934 1.00 98.31 83 TYR A CA 1
ATOM 637 C C . TYR A 1 83 ? 0.144 2.212 -4.814 1.00 98.31 83 TYR A C 1
ATOM 639 O O . TYR A 1 83 ? 0.901 1.329 -4.402 1.00 98.31 83 TYR A O 1
ATOM 647 N N . GLU A 1 84 ? 0.252 2.716 -6.040 1.00 97.56 84 GLU A N 1
ATOM 648 C CA . GLU A 1 84 ? 1.165 2.175 -7.043 1.00 97.56 84 GLU A CA 1
ATOM 649 C C . GLU A 1 84 ? 2.581 2.743 -6.882 1.00 97.56 84 GLU A C 1
ATOM 651 O O . GLU A 1 84 ? 2.848 3.927 -7.079 1.00 97.56 84 GLU A O 1
ATOM 656 N N . ALA A 1 85 ? 3.529 1.872 -6.554 1.00 97.06 85 ALA A N 1
ATOM 657 C CA . ALA A 1 85 ? 4.934 2.214 -6.449 1.00 97.06 85 ALA A CA 1
ATOM 658 C C . ALA A 1 85 ? 5.667 1.975 -7.774 1.00 97.06 85 ALA A C 1
ATOM 660 O O . ALA A 1 85 ? 6.036 0.846 -8.115 1.00 97.06 85 ALA A O 1
ATOM 661 N N . ASP A 1 86 ? 5.967 3.052 -8.494 1.00 95.56 86 ASP A N 1
ATOM 662 C CA . ASP A 1 86 ? 6.829 3.011 -9.675 1.00 95.56 86 ASP A CA 1
ATOM 663 C C . ASP A 1 86 ? 8.326 3.092 -9.315 1.00 95.56 86 ASP A C 1
ATOM 665 O O . ASP A 1 86 ? 9.042 4.035 -9.653 1.00 95.56 86 ASP A O 1
ATOM 669 N N . VAL A 1 87 ? 8.828 2.072 -8.612 1.00 93.31 87 VAL A N 1
ATOM 670 C CA . VAL A 1 87 ? 10.239 1.986 -8.167 1.00 93.31 87 VAL A CA 1
ATOM 671 C C . VAL A 1 87 ? 11.250 1.858 -9.314 1.00 93.31 87 VAL A C 1
ATOM 673 O O . VAL A 1 87 ? 12.458 1.953 -9.094 1.00 93.31 87 VAL A O 1
ATOM 676 N N . LYS A 1 88 ? 10.770 1.629 -10.542 1.00 92.25 88 LYS A N 1
ATOM 677 C CA . LYS A 1 88 ? 11.606 1.536 -11.742 1.00 92.25 88 LYS A CA 1
ATOM 678 C C . LYS A 1 88 ? 11.748 2.876 -12.459 1.00 92.25 88 LYS A C 1
ATOM 680 O O . LYS A 1 88 ? 12.795 3.081 -13.071 1.00 92.25 88 LYS A O 1
ATOM 685 N N . ASN A 1 89 ? 10.771 3.782 -12.340 1.00 95.31 89 ASN A N 1
ATOM 686 C CA . ASN A 1 89 ? 10.853 5.125 -12.913 1.00 95.31 89 ASN A CA 1
ATOM 687 C C . ASN A 1 89 ? 10.597 6.215 -11.861 1.00 95.31 89 ASN A C 1
ATOM 689 O O . ASN A 1 89 ? 11.556 6.683 -11.245 1.00 95.31 89 ASN A O 1
ATOM 693 N N . ALA A 1 90 ? 9.344 6.627 -11.635 1.00 95.19 90 ALA A N 1
ATOM 694 C CA . ALA A 1 90 ? 9.024 7.835 -10.866 1.00 95.19 90 ALA A CA 1
ATOM 695 C C . ALA A 1 90 ? 9.555 7.823 -9.419 1.00 95.19 90 ALA A C 1
ATOM 697 O O . ALA A 1 90 ? 9.895 8.879 -8.881 1.00 95.19 90 ALA A O 1
ATOM 698 N N . HIS A 1 91 ? 9.666 6.639 -8.812 1.00 97.62 91 HIS A N 1
ATOM 699 C CA . HIS A 1 91 ? 10.130 6.428 -7.439 1.00 97.62 91 HIS A CA 1
ATOM 700 C C . HIS A 1 91 ? 11.527 5.786 -7.369 1.00 97.62 91 HIS A C 1
ATOM 702 O O . HIS A 1 91 ? 11.891 5.196 -6.354 1.00 97.62 91 HIS A O 1
ATOM 708 N N . LYS A 1 92 ? 12.335 5.889 -8.434 1.00 95.88 92 LYS A N 1
ATOM 709 C CA . LYS A 1 92 ? 13.688 5.317 -8.479 1.00 95.88 92 LYS A CA 1
ATOM 710 C C . LYS A 1 92 ? 14.710 6.158 -7.701 1.00 95.88 92 LYS A C 1
ATOM 712 O O . LYS A 1 92 ? 14.791 7.379 -7.852 1.00 95.88 92 LYS A O 1
ATOM 717 N N . GLY A 1 93 ? 15.563 5.478 -6.933 1.00 96.31 93 GLY A N 1
ATOM 718 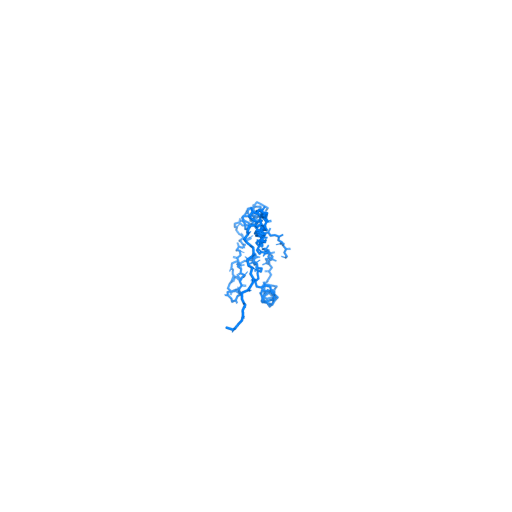C CA . GLY A 1 93 ? 16.662 6.091 -6.180 1.00 96.31 93 GLY A CA 1
ATOM 719 C C . GLY A 1 93 ? 16.189 6.980 -5.026 1.00 96.31 93 GLY A C 1
ATOM 720 O O . GLY A 1 93 ? 15.000 7.063 -4.730 1.00 96.31 93 GLY A O 1
ATOM 721 N N . LEU A 1 94 ? 17.123 7.675 -4.371 1.00 97.25 94 LEU A N 1
ATOM 722 C CA . LEU A 1 94 ? 16.823 8.430 -3.148 1.00 97.25 94 LEU A CA 1
ATOM 723 C C . LEU A 1 94 ? 15.819 9.571 -3.381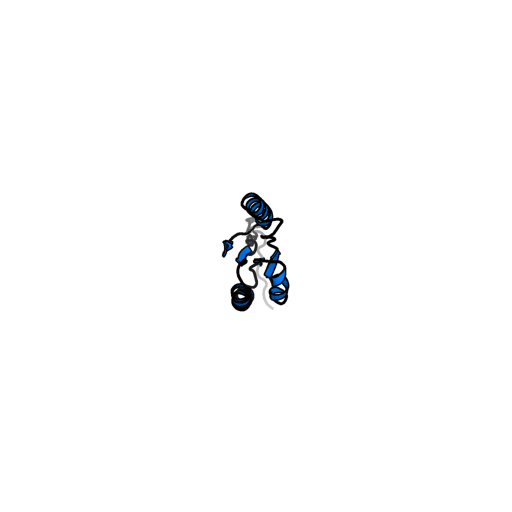 1.00 97.25 94 LEU A C 1
ATOM 725 O O . LEU A 1 94 ? 14.878 9.742 -2.608 1.00 97.25 94 LEU A O 1
ATOM 729 N N . ARG A 1 95 ? 15.970 10.320 -4.484 1.00 97.19 95 ARG A N 1
ATOM 730 C CA . ARG A 1 95 ? 15.040 11.406 -4.842 1.00 97.19 95 ARG A CA 1
ATOM 731 C C . ARG A 1 95 ? 13.640 10.878 -5.165 1.00 97.19 95 ARG A C 1
ATOM 733 O O . ARG A 1 95 ? 12.657 11.500 -4.772 1.00 97.19 95 ARG A O 1
ATOM 740 N N . GLY A 1 96 ? 13.552 9.743 -5.860 1.00 97.44 96 GLY A N 1
ATOM 741 C CA . GLY A 1 96 ? 12.281 9.091 -6.171 1.00 97.44 96 GLY A CA 1
ATOM 742 C C . GLY A 1 96 ? 11.587 8.548 -4.922 1.00 97.44 96 GLY A C 1
A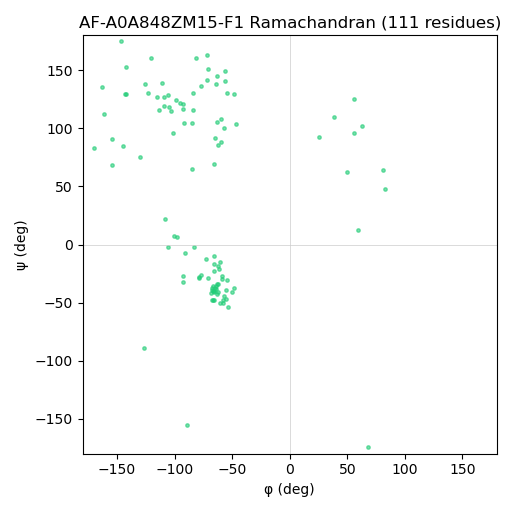TOM 743 O O . GLY A 1 96 ? 10.384 8.730 -4.762 1.00 97.44 96 GLY A O 1
ATOM 744 N N . LEU A 1 97 ? 12.345 7.972 -3.988 1.00 96.88 97 LEU A N 1
ATOM 745 C CA . LEU A 1 97 ? 11.800 7.502 -2.717 1.00 96.88 97 LEU A CA 1
ATOM 746 C C . LEU A 1 97 ? 11.317 8.661 -1.833 1.00 96.88 97 LEU A C 1
ATOM 748 O O . LEU A 1 97 ? 10.277 8.557 -1.189 1.00 96.88 97 LEU A O 1
ATOM 752 N N . TRP A 1 98 ? 12.021 9.798 -1.839 1.00 97.94 98 TRP A N 1
ATOM 753 C CA . TRP A 1 98 ? 11.565 10.997 -1.132 1.00 97.94 98 TRP A CA 1
ATOM 754 C C . TRP A 1 98 ? 10.288 11.590 -1.738 1.00 97.94 98 TRP A C 1
ATOM 756 O O . TRP A 1 98 ? 9.419 12.065 -1.007 1.00 97.94 98 TRP A O 1
ATOM 766 N N . LYS A 1 99 ? 10.146 11.531 -3.069 1.00 97.81 99 LYS A N 1
ATOM 767 C CA . LYS A 1 99 ? 8.893 11.869 -3.754 1.00 97.81 99 LYS A CA 1
ATOM 768 C C . LYS A 1 99 ? 7.756 10.952 -3.287 1.00 97.81 99 LYS A C 1
ATOM 770 O O . LYS A 1 99 ? 6.740 11.467 -2.831 1.00 97.81 99 LYS A O 1
ATOM 775 N N . LEU A 1 100 ? 7.975 9.636 -3.293 1.00 97.81 100 LEU A N 1
ATOM 776 C CA . LEU A 1 100 ? 6.995 8.658 -2.815 1.00 97.81 100 LEU A CA 1
ATOM 777 C C . LEU A 1 100 ? 6.584 8.920 -1.358 1.00 97.81 100 LEU A C 1
ATOM 779 O O . LEU A 1 100 ? 5.402 8.934 -1.035 1.00 97.81 100 LEU A O 1
ATOM 783 N N . TYR A 1 101 ? 7.548 9.199 -0.477 1.00 96.75 101 TYR A N 1
ATOM 784 C CA . TYR A 1 101 ? 7.264 9.568 0.913 1.00 96.75 101 TYR A CA 1
ATOM 785 C C . TYR A 1 101 ? 6.316 10.771 1.012 1.00 96.75 101 TYR A C 1
ATOM 787 O O . TYR A 1 101 ? 5.353 10.738 1.777 1.00 96.75 101 TYR A O 1
ATOM 795 N N . LYS A 1 102 ? 6.568 11.833 0.236 1.00 97.62 102 LYS A N 1
ATOM 796 C CA . LYS A 1 102 ? 5.709 13.023 0.238 1.00 97.62 102 LYS A CA 1
ATOM 797 C C . LYS A 1 102 ? 4.291 12.714 -0.212 1.00 97.62 102 LYS A C 1
ATOM 799 O O . LYS A 1 102 ? 3.356 13.242 0.378 1.00 97.62 102 LYS A O 1
ATOM 804 N N . GLU A 1 103 ? 4.143 11.884 -1.235 1.00 97.62 103 GLU A N 1
ATOM 805 C CA . GLU A 1 103 ? 2.834 11.483 -1.740 1.00 97.62 103 GLU A CA 1
ATOM 806 C C . GLU A 1 103 ? 2.078 10.659 -0.692 1.00 97.62 103 GLU A C 1
ATOM 808 O O . GLU A 1 103 ? 0.946 10.995 -0.350 1.00 97.62 103 GLU A O 1
ATOM 813 N N . LEU A 1 104 ? 2.725 9.662 -0.081 1.00 97.44 104 LEU A N 1
ATOM 814 C CA . LEU A 1 104 ? 2.122 8.847 0.980 1.00 97.44 104 LEU A CA 1
ATOM 815 C C . LEU A 1 104 ? 1.749 9.664 2.220 1.00 97.44 104 LEU A C 1
ATOM 817 O O . LEU A 1 104 ? 0.728 9.398 2.847 1.00 97.44 104 LEU A O 1
ATOM 821 N N . LYS A 1 105 ? 2.525 10.700 2.558 1.00 95.81 105 LYS A N 1
ATOM 822 C CA . LYS A 1 105 ? 2.236 11.577 3.702 1.00 95.81 105 LYS A CA 1
ATOM 823 C C . LYS A 1 105 ? 0.864 12.257 3.597 1.00 95.81 105 LYS A C 1
ATOM 825 O O . LYS A 1 105 ? 0.260 12.565 4.619 1.00 95.81 105 LYS A O 1
ATOM 830 N N . THR A 1 106 ? 0.354 12.463 2.383 1.00 96.44 106 THR A N 1
ATOM 831 C CA . THR A 1 106 ? -0.974 13.062 2.158 1.00 96.44 106 THR A CA 1
ATOM 832 C C . THR A 1 106 ? -2.138 12.130 2.500 1.00 96.44 106 THR A C 1
ATOM 834 O O . THR A 1 106 ? -3.271 12.587 2.624 1.00 96.44 106 THR A O 1
ATOM 837 N N . LEU A 1 107 ? -1.871 10.835 2.700 1.00 95.44 107 LEU A N 1
ATOM 838 C CA . LEU A 1 107 ? -2.895 9.818 2.934 1.00 95.44 107 LEU A CA 1
ATOM 839 C C . LEU A 1 107 ? -3.358 9.723 4.397 1.00 95.44 107 LEU A C 1
ATOM 841 O O . LEU A 1 107 ? -4.250 8.924 4.684 1.00 95.44 107 LEU A O 1
ATOM 845 N N . ASN A 1 108 ? -2.784 10.519 5.311 1.00 94.94 108 ASN A N 1
ATOM 846 C CA . ASN A 1 108 ? -3.059 10.468 6.756 1.00 94.94 108 ASN A CA 1
ATOM 847 C C . ASN A 1 108 ? -2.961 9.027 7.286 1.00 94.94 108 ASN A C 1
ATOM 849 O O . ASN A 1 108 ? -3.958 8.420 7.671 1.00 94.94 108 ASN A O 1
ATOM 853 N N . ILE A 1 109 ? -1.765 8.451 7.172 1.00 97.06 109 ILE A N 1
ATOM 854 C CA . ILE A 1 109 ? -1.457 7.095 7.630 1.00 97.06 109 ILE A CA 1
ATOM 855 C C . ILE A 1 109 ? -1.117 7.152 9.118 1.00 97.06 109 ILE A C 1
ATOM 857 O O . ILE A 1 109 ? -0.259 7.939 9.518 1.00 97.06 109 ILE A O 1
ATOM 861 N N . ASP A 1 110 ? -1.745 6.283 9.904 1.00 97.25 110 ASP A N 1
ATOM 862 C CA . ASP A 1 110 ? -1.524 6.178 11.347 1.00 97.25 110 ASP A CA 1
ATOM 863 C C . ASP A 1 110 ? -0.447 5.136 11.683 1.00 97.25 110 ASP A C 1
ATOM 865 O O . ASP A 1 110 ? 0.290 5.281 12.657 1.00 97.25 110 ASP A O 1
ATOM 869 N N . MET A 1 111 ? -0.348 4.069 10.878 1.00 96.81 111 MET A N 1
ATOM 870 C CA . MET A 1 111 ? 0.531 2.922 11.136 1.00 96.81 111 MET A CA 1
ATOM 871 C C . MET A 1 111 ? 1.157 2.378 9.848 1.00 96.81 111 MET A C 1
ATOM 873 O O . MET A 1 111 ? 0.563 2.463 8.774 1.00 96.81 111 MET A O 1
ATOM 877 N N . VAL A 1 112 ? 2.339 1.767 9.963 1.00 97.25 112 VAL A N 1
ATOM 878 C CA . VAL A 1 112 ? 3.050 1.114 8.849 1.00 97.25 112 VAL A CA 1
ATOM 879 C C . VAL A 1 112 ? 3.376 -0.333 9.220 1.00 97.25 112 VAL A C 1
ATOM 881 O O . VAL A 1 112 ? 3.799 -0.583 10.349 1.00 97.25 112 VAL A O 1
ATOM 884 N N . ALA A 1 113 ? 3.191 -1.258 8.275 1.00 93.50 113 ALA A N 1
ATOM 885 C CA . ALA A 1 113 ? 3.461 -2.693 8.399 1.00 93.50 113 ALA A CA 1
ATOM 886 C C . ALA A 1 113 ? 4.180 -3.278 7.169 1.00 93.50 113 ALA A C 1
ATOM 888 O O . ALA A 1 113 ? 4.050 -2.720 6.049 1.00 93.50 113 ALA A O 1
#

Secondary structure (DSSP, 8-state):
----------S---------------PPPPEEEEE--S-HHHHHHHHHHHHHHHHH-TT-EEEEEE-GGGGGGGTT-TTEEEEE--TTTTT-HHHHHHHHHHHHHTT---EE-

Foldseek 3Di:
DDDDDDDDDDDDPDDPDDPDPPPPPPDQAAEEEEEDADDPVSLLVCLVVQQVVCVVPVRYAYEYEYAPVCQVVCPPHPNYHYDHDPCVPCLPDDVSVVVVVVVVVVVPHPYYD